Protein AF-A0A2J2H8Q3-F1 (afdb_monomer_lite)

Sequence (122 aa):
VTRLAEAYSSYQEFFVEYLTAEGLIKREKADLLRNEARRMMRLAALANPLTKEEWERLKELLDKDPDKVTLEEALELRELARKVVREYGEYPEAWKLHIYASILVGTAIRRKAEESKQQGQQ

pLDDT: mean 79.75, std 12.4, range [49.19, 96.94]

Radius of gyration: 14.7 Å; chains: 1; bounding box: 33×28×47 Å

Secondary structure (DSSP, 8-state):
-HHHHHHHHHHHHHHHHHHHHTT-S-HHHHHHHHHHHHHHTTGGGSS-SS-HHHHHHHHHHHHS-GGG--HHHHHHHHHHHHHHHHHHTTSHHHHHHHHHHHHHHHHHHHHHHHHHHHHTT-

Structure (mmCIF, N/CA/C/O backbone):
data_AF-A0A2J2H8Q3-F1
#
_entry.id   AF-A0A2J2H8Q3-F1
#
loop_
_atom_site.group_PDB
_atom_site.id
_atom_site.type_symbol
_atom_site.label_atom_id
_atom_site.label_alt_id
_atom_site.label_comp_id
_atom_site.label_asym_id
_atom_site.label_entity_id
_atom_site.label_seq_id
_atom_site.pdbx_PDB_ins_code
_atom_site.Cartn_x
_atom_site.Cartn_y
_atom_site.Cartn_z
_atom_site.occupancy
_atom_site.B_iso_or_equiv
_atom_site.auth_seq_id
_atom_site.auth_comp_id
_atom_site.auth_asym_id
_atom_site.auth_atom_id
_atom_site.pdbx_PDB_model_num
ATOM 1 N N . VAL A 1 1 ? 8.950 14.856 -15.733 1.00 51.19 1 VAL A N 1
ATOM 2 C CA . VAL A 1 1 ? 8.090 13.668 -15.513 1.00 51.19 1 VAL A CA 1
ATOM 3 C C . VAL A 1 1 ? 7.966 13.347 -14.020 1.00 51.19 1 VAL A C 1
ATOM 5 O O . VAL A 1 1 ? 6.850 13.239 -13.536 1.00 51.19 1 VAL A O 1
ATOM 8 N N . THR A 1 2 ? 9.068 13.356 -13.262 1.00 60.84 2 THR A N 1
ATOM 9 C CA . THR A 1 2 ? 9.141 13.058 -11.813 1.00 60.84 2 THR A CA 1
ATOM 10 C C . THR A 1 2 ? 8.202 13.883 -10.923 1.00 60.84 2 THR A C 1
ATOM 12 O O . THR A 1 2 ? 7.431 13.305 -10.171 1.00 60.84 2 THR A O 1
ATOM 15 N N . ARG A 1 3 ? 8.161 15.219 -11.065 1.00 65.19 3 ARG A N 1
ATOM 16 C CA . ARG A 1 3 ? 7.325 16.083 -10.200 1.00 65.19 3 ARG A CA 1
ATOM 17 C C . ARG A 1 3 ? 5.815 15.828 -10.332 1.00 65.19 3 ARG A C 1
ATOM 19 O O . ARG A 1 3 ? 5.079 15.988 -9.368 1.00 65.19 3 ARG A O 1
ATOM 26 N N . LEU A 1 4 ? 5.345 15.466 -11.531 1.00 65.94 4 LEU A N 1
ATOM 27 C CA . LEU A 1 4 ? 3.928 15.160 -11.766 1.00 65.94 4 LEU A CA 1
ATOM 28 C C . LEU A 1 4 ? 3.570 13.776 -11.215 1.00 65.94 4 LEU A C 1
ATOM 30 O O . LEU A 1 4 ? 2.523 13.638 -10.593 1.00 65.94 4 LEU A O 1
ATOM 34 N N . ALA A 1 5 ? 4.452 12.787 -11.397 1.00 60.66 5 ALA A N 1
ATOM 35 C CA . ALA A 1 5 ? 4.287 11.461 -10.810 1.00 60.66 5 ALA A CA 1
ATOM 36 C C . ALA A 1 5 ? 4.265 11.532 -9.274 1.00 60.66 5 ALA A C 1
ATOM 38 O O . ALA A 1 5 ? 3.374 10.965 -8.662 1.00 60.66 5 ALA A O 1
ATOM 39 N N . GLU A 1 6 ? 5.160 12.309 -8.658 1.00 67.94 6 GLU A N 1
ATOM 40 C CA . GLU A 1 6 ? 5.181 12.528 -7.204 1.00 67.94 6 GLU A CA 1
ATOM 41 C C . GLU A 1 6 ? 3.919 13.228 -6.690 1.00 67.94 6 GLU A C 1
ATOM 43 O O . GLU A 1 6 ? 3.342 12.801 -5.690 1.00 67.94 6 GLU A O 1
ATOM 48 N N . ALA A 1 7 ? 3.459 14.276 -7.381 1.00 57.59 7 ALA A N 1
ATOM 49 C CA . ALA A 1 7 ? 2.229 14.974 -7.015 1.00 57.59 7 ALA A CA 1
ATOM 50 C C . ALA A 1 7 ? 0.997 14.062 -7.138 1.00 57.59 7 ALA A C 1
ATOM 52 O O . ALA A 1 7 ? 0.134 14.068 -6.261 1.00 57.59 7 ALA A O 1
ATOM 53 N N . TYR A 1 8 ? 0.931 13.254 -8.199 1.00 69.62 8 TYR A N 1
ATOM 54 C CA . TYR A 1 8 ? -0.151 12.296 -8.404 1.00 69.62 8 TYR A CA 1
ATOM 55 C C . TYR A 1 8 ? -0.111 11.164 -7.370 1.00 69.62 8 TYR A C 1
ATOM 57 O O . TYR A 1 8 ? -1.140 10.894 -6.757 1.00 69.62 8 TYR A O 1
ATOM 65 N N . SER A 1 9 ? 1.061 10.578 -7.093 1.00 71.31 9 SER A N 1
ATOM 66 C CA . SER A 1 9 ? 1.238 9.600 -6.014 1.00 71.31 9 SER A CA 1
ATOM 67 C C . SER A 1 9 ? 0.786 10.173 -4.676 1.00 71.31 9 SER A C 1
ATOM 69 O O . SER A 1 9 ? -0.016 9.551 -3.995 1.00 71.31 9 SER A O 1
ATOM 71 N N . SER A 1 10 ? 1.222 11.382 -4.318 1.00 65.75 10 SER A N 1
ATOM 72 C CA . SER A 1 10 ? 0.848 12.004 -3.045 1.00 65.75 10 SER A CA 1
ATOM 73 C C . SER A 1 10 ? -0.660 12.264 -2.933 1.00 65.75 10 SER A C 1
ATOM 75 O O . SER A 1 10 ? -1.254 11.992 -1.889 1.00 65.75 10 SER A O 1
ATOM 77 N N . TYR A 1 11 ? -1.302 12.743 -4.004 1.00 68.12 11 TYR A N 1
ATOM 78 C CA . TYR A 1 11 ? -2.755 12.930 -4.030 1.00 68.12 11 TYR A CA 1
ATOM 79 C C . TYR A 1 11 ? -3.504 11.597 -3.913 1.00 68.12 11 TYR A C 1
ATOM 81 O O . TYR A 1 11 ? -4.463 11.478 -3.151 1.00 68.12 11 TYR A O 1
ATOM 89 N N . GLN A 1 12 ? -3.054 10.591 -4.659 1.00 78.12 12 GLN A N 1
ATOM 90 C CA . GLN A 1 12 ? -3.641 9.259 -4.671 1.00 78.12 12 GLN A CA 1
ATOM 91 C C . GLN A 1 12 ? -3.529 8.577 -3.306 1.00 78.12 12 GLN A C 1
ATOM 93 O O . GLN A 1 12 ? -4.505 7.986 -2.850 1.00 78.12 12 GLN A O 1
ATOM 98 N N . GLU A 1 13 ? -2.380 8.701 -2.642 1.00 82.19 13 GLU A N 1
ATOM 99 C CA . GLU A 1 13 ? -2.167 8.222 -1.274 1.00 82.19 13 GLU A CA 1
ATOM 100 C C . GLU A 1 13 ? -3.179 8.844 -0.326 1.00 82.19 13 GLU A C 1
ATOM 102 O O . GLU A 1 13 ? -3.954 8.121 0.297 1.00 82.19 13 GLU A O 1
ATOM 107 N N . PHE A 1 14 ? -3.229 10.181 -0.284 1.00 76.12 14 PHE A N 1
ATOM 108 C CA . PHE A 1 14 ? -4.161 10.915 0.565 1.00 76.12 14 PHE A CA 1
ATOM 109 C C . PHE A 1 14 ? -5.608 10.480 0.318 1.00 76.12 14 PHE A C 1
ATOM 111 O O . PHE A 1 14 ? -6.332 10.189 1.266 1.00 76.12 14 PHE A O 1
ATOM 118 N N . PHE A 1 15 ? -6.032 10.406 -0.945 1.00 79.19 15 PHE A N 1
ATOM 119 C CA . PHE A 1 15 ? -7.416 10.098 -1.288 1.00 79.19 15 PHE A CA 1
ATOM 120 C C . PHE A 1 15 ? -7.805 8.663 -0.909 1.00 79.19 15 PHE A C 1
ATOM 122 O O . PHE A 1 15 ? -8.851 8.444 -0.301 1.00 79.19 15 PHE A O 1
ATOM 129 N N . VAL A 1 16 ? -6.954 7.680 -1.215 1.00 82.50 16 VAL A N 1
ATOM 130 C CA . VAL A 1 16 ? -7.198 6.270 -0.873 1.00 82.50 16 VAL A CA 1
ATOM 131 C C . VAL A 1 16 ? -7.169 6.057 0.641 1.00 82.50 16 VAL A C 1
ATOM 133 O O . VAL A 1 16 ? -8.026 5.353 1.183 1.00 82.50 16 VAL A O 1
ATOM 136 N N . GLU A 1 17 ? -6.217 6.679 1.332 1.00 80.06 17 GLU A N 1
ATOM 137 C CA . GLU A 1 17 ? -6.086 6.597 2.788 1.00 80.06 17 GLU A CA 1
ATOM 138 C C . GLU A 1 17 ? -7.276 7.232 3.489 1.00 80.06 17 GLU A C 1
ATOM 140 O O . GLU A 1 17 ? -7.841 6.603 4.380 1.00 80.06 17 GLU A O 1
ATOM 145 N N . TYR A 1 18 ? -7.704 8.415 3.044 1.00 74.38 18 TYR A N 1
ATOM 146 C CA . TYR A 1 18 ? -8.889 9.095 3.557 1.00 74.38 18 TYR A CA 1
ATOM 147 C C . TYR A 1 18 ? -10.136 8.214 3.426 1.00 74.38 18 TYR A C 1
ATOM 149 O O . TYR A 1 18 ? -10.791 7.916 4.422 1.00 74.38 18 TYR A O 1
ATOM 157 N N . LEU A 1 19 ? -10.429 7.707 2.224 1.00 83.94 19 LEU A N 1
ATOM 158 C CA . LEU A 1 19 ? -11.602 6.856 1.999 1.00 83.94 19 LEU A CA 1
ATOM 159 C C . LEU A 1 19 ? -11.556 5.562 2.823 1.00 83.94 19 LEU A C 1
ATOM 161 O O . LEU A 1 19 ? -12.585 5.089 3.306 1.00 83.94 19 LEU A O 1
ATOM 165 N N . THR A 1 20 ? -10.375 4.969 2.986 1.00 81.19 20 THR A N 1
ATOM 166 C CA . THR A 1 20 ? -10.217 3.754 3.795 1.00 81.19 20 THR A CA 1
ATOM 167 C C . THR A 1 20 ? -10.376 4.051 5.284 1.00 81.19 20 THR A C 1
ATOM 169 O O . THR A 1 20 ? -11.038 3.289 5.991 1.00 81.19 20 THR A O 1
ATOM 172 N N . ALA A 1 21 ? -9.814 5.164 5.760 1.00 77.06 21 ALA A N 1
ATOM 173 C CA . ALA A 1 21 ? -9.913 5.594 7.150 1.00 77.06 21 ALA A CA 1
ATOM 174 C C . ALA A 1 21 ? -11.364 5.891 7.561 1.00 77.06 21 ALA A C 1
ATOM 176 O O . ALA A 1 21 ? -11.771 5.531 8.664 1.00 77.06 21 ALA A O 1
ATOM 177 N N . GLU A 1 22 ? -12.162 6.438 6.641 1.00 82.31 22 GLU A N 1
ATOM 178 C CA . GLU A 1 22 ? -13.612 6.633 6.793 1.00 82.31 22 GLU A CA 1
ATOM 179 C C . GLU A 1 22 ? -14.428 5.331 6.627 1.00 82.31 22 GLU A C 1
ATOM 181 O O . GLU A 1 22 ? -15.652 5.327 6.750 1.00 82.31 22 GLU A O 1
ATOM 186 N N . GLY A 1 23 ? -13.779 4.197 6.332 1.00 79.69 23 GLY A N 1
ATOM 187 C CA . GLY A 1 23 ? -14.431 2.894 6.161 1.00 79.69 23 GLY A CA 1
ATOM 188 C C . GLY A 1 23 ? -15.184 2.715 4.835 1.00 79.69 23 GLY A C 1
ATOM 189 O O . GLY A 1 23 ? -15.938 1.752 4.686 1.00 79.69 23 GLY A O 1
ATOM 190 N N . LEU A 1 24 ? -14.981 3.610 3.862 1.00 82.69 24 LEU A N 1
ATOM 191 C CA . LEU A 1 24 ? -15.650 3.581 2.555 1.00 82.69 24 LEU A CA 1
ATOM 192 C C . LEU A 1 24 ? -15.053 2.524 1.616 1.00 82.69 24 LEU A C 1
ATOM 194 O O . LEU A 1 24 ? -15.761 1.960 0.780 1.00 82.69 24 LEU A O 1
ATOM 198 N N . ILE A 1 25 ? -13.764 2.216 1.773 1.00 79.19 25 ILE A N 1
ATOM 199 C CA . ILE A 1 25 ? -13.118 1.088 1.097 1.00 79.19 25 ILE A CA 1
ATOM 200 C C . ILE A 1 25 ? -13.184 -0.120 2.025 1.00 79.19 25 ILE A C 1
ATOM 202 O O . ILE A 1 25 ? -12.484 -0.196 3.034 1.00 79.19 25 ILE A O 1
ATOM 206 N N . LYS A 1 26 ? -14.041 -1.083 1.674 1.00 71.88 26 LYS A N 1
ATOM 207 C CA . LYS A 1 26 ? -14.143 -2.330 2.430 1.00 71.88 26 LYS A CA 1
ATOM 208 C C . LYS A 1 26 ? -12.940 -3.230 2.169 1.00 71.88 26 LYS A C 1
ATOM 210 O O . LYS A 1 26 ? -12.461 -3.344 1.037 1.00 71.88 26 LYS A O 1
ATOM 215 N N . ARG A 1 27 ? -12.493 -3.917 3.218 1.00 63.66 27 ARG A N 1
ATOM 216 C CA . ARG A 1 27 ? -11.288 -4.751 3.213 1.00 63.66 27 ARG A CA 1
ATOM 217 C C . ARG A 1 27 ? -11.326 -5.860 2.160 1.00 63.66 27 ARG A C 1
ATOM 219 O O . ARG A 1 27 ? -10.304 -6.138 1.546 1.00 63.66 27 ARG A O 1
ATOM 226 N N . GLU A 1 28 ? -12.495 -6.416 1.853 1.00 64.75 28 GLU A N 1
ATOM 227 C CA . GLU A 1 28 ? -12.640 -7.493 0.862 1.00 64.75 28 GLU A CA 1
ATOM 228 C C . GLU A 1 28 ? -12.286 -7.032 -0.566 1.00 64.75 28 GLU A C 1
ATOM 230 O O . GLU A 1 28 ? -12.008 -7.845 -1.447 1.00 64.75 28 GLU A O 1
ATOM 235 N N . LYS A 1 29 ? -12.274 -5.716 -0.824 1.00 63.97 29 LYS A N 1
ATOM 236 C CA . LYS A 1 29 ? -11.801 -5.134 -2.091 1.00 63.97 29 LYS A CA 1
ATOM 237 C C . LYS A 1 29 ? -10.286 -4.899 -2.103 1.00 63.97 29 LYS A C 1
ATOM 239 O O . LYS A 1 29 ? -9.700 -4.853 -3.185 1.00 63.97 29 LYS A O 1
ATOM 244 N N . ALA A 1 30 ? -9.643 -4.827 -0.937 1.00 61.88 30 ALA A N 1
ATOM 245 C CA . ALA A 1 30 ? -8.191 -4.714 -0.809 1.00 61.88 30 ALA A CA 1
ATOM 246 C C . ALA A 1 30 ? -7.470 -6.001 -1.245 1.00 61.88 30 ALA A C 1
ATOM 248 O O . ALA A 1 30 ? -6.388 -5.925 -1.823 1.00 61.88 30 ALA A O 1
ATOM 249 N N . ASP A 1 31 ? -8.085 -7.175 -1.064 1.00 64.31 31 ASP A N 1
ATOM 250 C CA . ASP A 1 31 ? -7.514 -8.461 -1.498 1.00 64.31 31 ASP A CA 1
ATOM 251 C C . ASP A 1 31 ? -7.371 -8.573 -3.022 1.00 64.31 31 ASP A C 1
ATOM 253 O O . ASP A 1 31 ? -6.413 -9.159 -3.533 1.00 64.31 31 ASP A O 1
ATOM 257 N N . LEU A 1 32 ? -8.293 -7.964 -3.774 1.00 67.56 32 LEU A N 1
ATOM 258 C CA . LEU A 1 32 ? -8.189 -7.886 -5.231 1.00 67.56 32 LEU A CA 1
ATOM 259 C C . LEU A 1 32 ? -6.954 -7.073 -5.644 1.00 67.56 32 LEU A C 1
ATOM 261 O O . LEU A 1 32 ? -6.186 -7.512 -6.500 1.00 67.56 32 LEU A O 1
ATOM 265 N N . LEU A 1 33 ? -6.720 -5.937 -4.983 1.00 67.62 33 LEU A N 1
ATOM 266 C CA . LEU A 1 33 ? -5.544 -5.095 -5.207 1.00 67.62 33 LEU A CA 1
ATOM 267 C C . LEU A 1 33 ? -4.247 -5.762 -4.733 1.00 67.62 33 LEU A C 1
ATOM 269 O O . LEU A 1 33 ? -3.235 -5.658 -5.418 1.00 67.62 33 LEU A O 1
ATOM 273 N N . ARG A 1 34 ? -4.277 -6.531 -3.639 1.00 67.75 34 ARG A N 1
ATOM 274 C CA . ARG A 1 34 ? -3.144 -7.348 -3.174 1.00 67.75 34 ARG A CA 1
ATOM 275 C C . ARG A 1 34 ? -2.700 -8.363 -4.226 1.00 67.75 34 ARG A C 1
ATOM 277 O O . ARG A 1 34 ? -1.510 -8.539 -4.478 1.00 67.75 34 ARG A O 1
ATOM 284 N N . ASN A 1 35 ? -3.655 -9.041 -4.85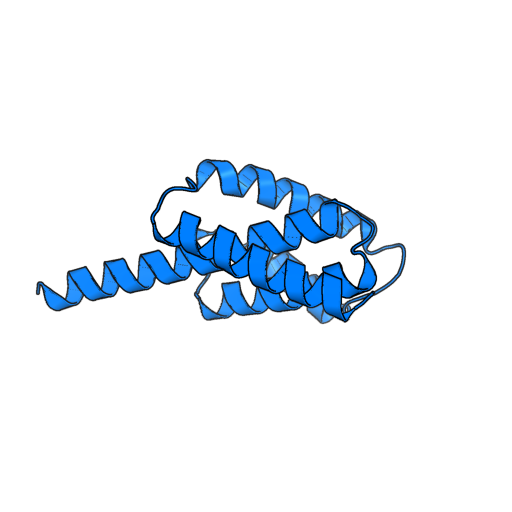8 1.00 67.44 35 ASN A N 1
ATOM 285 C CA . ASN A 1 35 ? -3.358 -10.029 -5.893 1.00 67.44 35 ASN A CA 1
ATOM 286 C C . ASN A 1 35 ? -2.763 -9.387 -7.154 1.00 67.44 35 ASN A C 1
ATOM 288 O O . ASN A 1 35 ? -1.886 -9.976 -7.784 1.00 67.44 35 ASN A O 1
ATOM 292 N N . GLU A 1 36 ? -3.198 -8.176 -7.497 1.00 67.88 36 GLU A N 1
ATOM 293 C CA . GLU A 1 36 ? -2.574 -7.364 -8.544 1.00 67.88 36 GLU A CA 1
ATOM 294 C C . GLU A 1 36 ? -1.168 -6.890 -8.149 1.00 67.88 36 GLU A C 1
ATOM 296 O O . GLU A 1 36 ? -0.239 -7.000 -8.945 1.00 67.88 36 GLU A O 1
ATOM 301 N N . ALA A 1 37 ? -0.969 -6.457 -6.902 1.00 64.06 37 ALA A N 1
ATOM 302 C CA . ALA A 1 37 ? 0.343 -6.093 -6.369 1.00 64.06 37 ALA A CA 1
ATOM 303 C C . ALA A 1 37 ? 1.328 -7.276 -6.425 1.00 64.06 37 ALA A C 1
ATOM 305 O O . ALA A 1 37 ? 2.486 -7.117 -6.792 1.00 64.06 37 ALA A O 1
ATOM 306 N N . ARG A 1 38 ? 0.868 -8.507 -6.175 1.00 67.44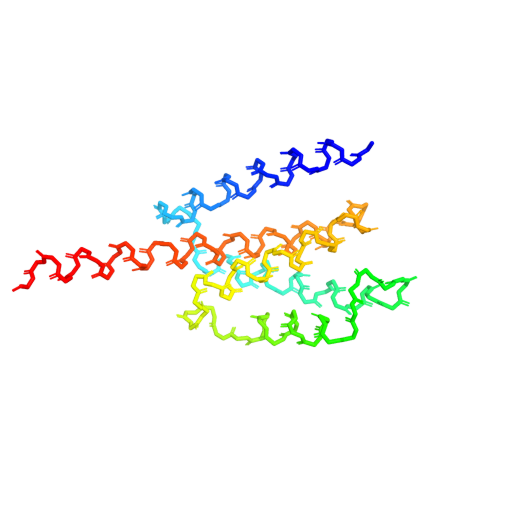 38 ARG A N 1
ATOM 307 C CA . ARG A 1 38 ? 1.686 -9.717 -6.370 1.00 67.44 38 ARG A CA 1
ATOM 308 C C . ARG A 1 38 ? 2.041 -9.985 -7.834 1.00 67.44 38 ARG A C 1
ATOM 310 O O . ARG A 1 38 ? 3.054 -10.632 -8.094 1.00 67.44 38 ARG A O 1
ATOM 317 N N . ARG A 1 39 ? 1.241 -9.529 -8.806 1.00 67.00 39 ARG A N 1
ATOM 318 C CA . ARG A 1 39 ? 1.601 -9.635 -10.232 1.00 67.00 39 ARG A CA 1
ATOM 319 C C . ARG A 1 39 ? 2.794 -8.739 -10.574 1.00 67.00 39 ARG A C 1
ATOM 321 O O . ARG A 1 39 ? 3.618 -9.185 -11.370 1.00 67.00 39 ARG A O 1
ATOM 328 N N . MET A 1 40 ? 2.964 -7.587 -9.908 1.00 66.88 40 MET A N 1
ATOM 329 C CA . MET A 1 40 ? 4.172 -6.751 -10.062 1.00 66.88 40 MET A CA 1
ATOM 330 C C . MET A 1 40 ? 5.461 -7.501 -9.757 1.00 66.88 40 MET A C 1
ATOM 332 O O . MET A 1 40 ? 6.451 -7.309 -10.453 1.00 66.88 40 MET A O 1
ATOM 336 N N . MET A 1 41 ? 5.453 -8.397 -8.766 1.00 63.19 41 MET A N 1
ATOM 337 C CA . MET A 1 41 ? 6.643 -9.175 -8.395 1.00 63.19 41 MET A CA 1
ATOM 338 C C . MET A 1 41 ? 7.200 -10.014 -9.554 1.00 63.19 41 MET A C 1
ATOM 340 O O . MET A 1 41 ? 8.362 -10.402 -9.524 1.00 63.19 41 MET A O 1
ATOM 344 N N . ARG A 1 42 ? 6.392 -10.301 -10.586 1.00 60.66 42 ARG A N 1
ATOM 345 C CA . ARG A 1 42 ? 6.835 -11.021 -11.791 1.00 60.66 42 ARG A CA 1
ATOM 346 C C . ARG A 1 42 ? 7.554 -10.115 -12.794 1.00 60.66 42 ARG A C 1
ATOM 348 O O . ARG A 1 42 ? 8.335 -10.618 -13.592 1.00 60.66 42 ARG A O 1
ATOM 355 N N . LEU A 1 43 ? 7.289 -8.806 -12.757 1.00 54.81 43 LEU A N 1
ATOM 356 C CA . LEU A 1 43 ? 7.887 -7.798 -13.641 1.00 54.81 43 LEU A CA 1
ATOM 357 C C . LEU A 1 43 ? 9.266 -7.322 -13.151 1.00 54.81 43 LEU A C 1
ATOM 359 O O . LEU A 1 43 ? 10.040 -6.795 -13.944 1.00 54.81 43 LEU A O 1
ATOM 363 N N . ALA A 1 44 ? 9.622 -7.603 -11.890 1.00 56.16 44 ALA A N 1
ATOM 364 C CA . ALA A 1 44 ? 10.924 -7.307 -11.274 1.00 56.16 44 ALA A CA 1
ATOM 365 C C . ALA A 1 44 ? 12.146 -7.931 -11.992 1.00 56.16 44 ALA A C 1
ATOM 367 O O . ALA A 1 44 ? 13.287 -7.642 -11.645 1.00 56.16 44 ALA A O 1
ATOM 368 N N . ALA A 1 45 ? 11.925 -8.790 -12.991 1.00 54.12 45 ALA A N 1
ATOM 369 C CA . ALA A 1 45 ? 12.977 -9.398 -13.800 1.00 54.12 45 ALA A CA 1
ATOM 370 C C . ALA A 1 45 ? 13.542 -8.476 -14.905 1.00 54.12 45 ALA A C 1
ATOM 372 O O . ALA A 1 45 ? 14.504 -8.868 -15.561 1.00 54.12 45 ALA A O 1
ATOM 373 N N . LEU A 1 46 ? 12.947 -7.298 -15.152 1.00 54.66 46 LEU A N 1
ATOM 374 C CA . LEU A 1 46 ? 13.229 -6.487 -16.352 1.00 54.66 46 LEU A CA 1
ATOM 375 C C . LEU A 1 46 ? 14.145 -5.272 -16.114 1.00 54.66 46 LEU A C 1
ATOM 377 O O . LEU A 1 46 ? 14.848 -4.858 -17.030 1.00 54.66 46 LEU A O 1
ATOM 381 N N . ALA A 1 47 ? 14.197 -4.758 -14.890 1.00 56.34 47 ALA A N 1
ATOM 382 C CA . ALA A 1 47 ? 15.237 -3.892 -14.335 1.00 56.34 47 ALA A CA 1
ATOM 383 C C . ALA A 1 47 ? 14.994 -3.836 -12.810 1.00 56.34 47 ALA A C 1
ATOM 385 O O . ALA A 1 47 ? 13.923 -4.228 -12.340 1.00 56.34 47 ALA A O 1
ATOM 386 N N . ASN A 1 48 ? 15.982 -3.443 -12.002 1.00 64.38 48 ASN A N 1
ATOM 387 C CA . ASN A 1 48 ? 15.897 -3.619 -10.549 1.00 64.38 48 ASN A CA 1
ATOM 388 C C . ASN A 1 48 ? 15.717 -2.270 -9.810 1.00 64.38 48 ASN A C 1
ATOM 390 O O . ASN A 1 48 ? 16.720 -1.611 -9.545 1.00 64.38 48 ASN A O 1
ATOM 394 N N . PRO A 1 49 ? 14.477 -1.839 -9.475 1.00 70.44 49 PRO A N 1
ATOM 395 C CA . PRO A 1 49 ? 14.209 -0.569 -8.767 1.00 70.44 49 PRO A CA 1
ATOM 396 C C . PRO A 1 49 ? 14.575 -0.602 -7.285 1.00 70.44 49 PRO A C 1
ATOM 398 O O . PRO A 1 49 ? 14.661 0.435 -6.632 1.00 70.44 49 PRO A O 1
ATOM 401 N N . LEU A 1 50 ? 14.666 -1.811 -6.745 1.00 81.56 50 LEU A N 1
ATOM 402 C CA . LEU A 1 50 ? 14.818 -2.124 -5.340 1.00 81.56 50 LEU A CA 1
ATOM 403 C C . LEU A 1 50 ? 16.026 -3.045 -5.193 1.00 81.56 50 LEU A C 1
ATOM 405 O O . LEU A 1 50 ? 16.361 -3.795 -6.111 1.00 81.56 50 LEU A O 1
ATOM 409 N N . THR A 1 51 ? 16.685 -3.040 -4.042 1.00 86.50 51 THR A N 1
ATOM 410 C CA . THR A 1 51 ? 17.671 -4.085 -3.744 1.00 86.50 51 THR A CA 1
ATOM 411 C C . THR A 1 51 ? 16.981 -5.443 -3.570 1.00 86.50 51 THR A C 1
ATOM 413 O O . THR A 1 51 ? 15.756 -5.543 -3.460 1.00 86.50 51 THR A O 1
ATOM 416 N N . LYS A 1 52 ? 17.759 -6.530 -3.553 1.00 83.94 52 LYS A N 1
ATOM 417 C CA . LYS A 1 52 ? 17.207 -7.872 -3.320 1.00 83.94 52 LYS A CA 1
ATOM 418 C C . LYS A 1 52 ? 16.507 -7.949 -1.958 1.00 83.94 52 LYS A C 1
ATOM 420 O O . LYS A 1 52 ? 15.426 -8.520 -1.855 1.00 83.94 52 LYS A O 1
ATOM 425 N N . GLU A 1 53 ? 17.103 -7.327 -0.948 1.00 89.19 53 GLU A N 1
ATOM 426 C CA . GLU A 1 53 ? 16.578 -7.242 0.415 1.00 89.19 53 GLU A CA 1
ATOM 427 C C . GLU A 1 53 ? 15.264 -6.453 0.447 1.00 89.19 53 GLU A C 1
ATOM 429 O O . GLU A 1 53 ? 14.302 -6.866 1.088 1.00 89.19 53 GLU A O 1
ATOM 434 N N . GLU A 1 54 ? 15.184 -5.347 -0.296 1.00 91.06 54 GLU A N 1
ATOM 435 C CA . GLU A 1 54 ? 13.959 -4.555 -0.421 1.00 91.06 54 GLU A CA 1
ATOM 436 C C . GLU A 1 54 ? 12.836 -5.327 -1.125 1.00 91.06 54 GLU A C 1
ATOM 438 O O . GLU A 1 54 ? 11.675 -5.224 -0.728 1.00 91.06 54 GLU A O 1
ATOM 443 N N . TRP A 1 55 ? 13.160 -6.146 -2.129 1.00 86.81 55 TRP A N 1
ATOM 444 C CA . TRP A 1 55 ? 12.187 -7.037 -2.763 1.00 86.81 55 TRP A CA 1
ATOM 445 C C . TRP A 1 55 ? 11.701 -8.146 -1.833 1.00 86.81 55 TRP A C 1
ATOM 447 O O . TRP A 1 55 ? 10.507 -8.456 -1.817 1.00 86.81 55 TRP A O 1
ATOM 457 N N . GLU A 1 56 ? 12.605 -8.749 -1.061 1.00 89.88 56 GLU A N 1
ATOM 458 C CA . GLU A 1 56 ? 12.254 -9.746 -0.049 1.00 89.88 56 GLU A CA 1
ATOM 459 C C . GLU A 1 56 ? 11.349 -9.130 1.022 1.00 89.88 56 GLU A C 1
ATOM 461 O O . GLU A 1 56 ? 10.309 -9.706 1.347 1.00 89.88 56 GLU A O 1
ATOM 466 N N . ARG A 1 57 ? 11.671 -7.916 1.482 1.00 93.44 57 ARG A N 1
ATOM 467 C CA . ARG A 1 57 ? 10.872 -7.183 2.464 1.00 93.44 57 ARG A CA 1
ATOM 468 C C . ARG A 1 57 ? 9.506 -6.774 1.924 1.00 93.44 57 ARG A C 1
ATOM 470 O O . ARG A 1 57 ? 8.495 -6.979 2.592 1.00 93.44 57 ARG A O 1
ATOM 477 N N . LEU A 1 58 ? 9.443 -6.256 0.697 1.00 91.50 58 LEU A N 1
ATOM 478 C CA . LEU A 1 58 ? 8.178 -5.940 0.036 1.00 91.50 58 LEU A CA 1
ATOM 479 C C . LEU A 1 58 ? 7.296 -7.189 -0.068 1.00 91.50 58 LEU A C 1
ATOM 481 O O . LEU A 1 58 ? 6.103 -7.126 0.221 1.00 91.50 58 LEU A O 1
ATOM 485 N N . LYS A 1 59 ? 7.877 -8.339 -0.429 1.00 89.12 59 LYS A N 1
ATOM 486 C CA . LYS A 1 59 ? 7.154 -9.612 -0.486 1.00 89.12 59 LYS A CA 1
ATOM 487 C C . LYS A 1 59 ? 6.647 -10.046 0.889 1.00 89.12 59 LYS A C 1
ATOM 489 O O . LYS A 1 59 ? 5.488 -10.430 1.001 1.00 89.12 59 LYS A O 1
ATOM 494 N N . GLU A 1 60 ? 7.486 -9.966 1.918 1.00 93.25 60 GLU A N 1
ATOM 495 C CA . GLU A 1 60 ? 7.116 -10.293 3.298 1.00 93.25 60 GLU A CA 1
ATOM 496 C C . GLU A 1 60 ? 5.912 -9.459 3.762 1.00 93.25 60 GLU A C 1
ATOM 498 O O . GLU A 1 60 ? 4.916 -10.008 4.238 1.00 93.25 60 GLU A O 1
ATOM 503 N N . LEU A 1 61 ? 5.963 -8.142 3.542 1.00 93.44 61 LEU A N 1
ATOM 504 C CA . LEU A 1 61 ? 4.884 -7.211 3.875 1.00 93.44 61 LEU A CA 1
ATOM 505 C C . LEU A 1 61 ? 3.604 -7.503 3.080 1.00 93.44 61 LEU A C 1
ATOM 507 O O . LEU A 1 61 ? 2.510 -7.467 3.642 1.00 93.44 61 LEU A O 1
ATOM 511 N N . LEU A 1 62 ? 3.728 -7.845 1.793 1.00 89.06 62 LEU A N 1
ATOM 512 C CA . LEU A 1 62 ? 2.592 -8.256 0.965 1.00 89.06 62 LEU A CA 1
ATOM 513 C C . LEU A 1 62 ? 1.994 -9.594 1.402 1.00 89.06 62 LEU A C 1
ATOM 515 O O . LEU A 1 62 ? 0.801 -9.806 1.191 1.00 89.06 62 LEU A O 1
ATOM 519 N N . ASP A 1 63 ? 2.779 -10.514 1.960 1.00 89.38 63 ASP A N 1
ATOM 520 C CA . ASP A 1 63 ? 2.326 -11.841 2.387 1.00 89.38 63 ASP A CA 1
ATOM 521 C C . ASP A 1 63 ? 1.775 -11.856 3.820 1.00 89.38 63 ASP A C 1
ATOM 523 O O . ASP A 1 63 ? 0.953 -12.721 4.146 1.00 89.38 63 ASP A O 1
ATOM 527 N N . LYS A 1 64 ? 2.107 -10.845 4.630 1.00 91.50 64 LYS A N 1
ATOM 528 C CA . LYS A 1 64 ? 1.546 -10.655 5.969 1.00 91.50 64 LYS A CA 1
ATOM 529 C C . LYS A 1 64 ? 0.016 -10.556 5.940 1.00 91.50 64 LYS A C 1
ATOM 531 O O . LYS A 1 64 ? -0.596 -10.094 4.975 1.00 91.50 64 LYS A O 1
ATOM 536 N N . ASP A 1 65 ? -0.614 -11.027 7.014 1.00 88.75 65 ASP A N 1
ATOM 537 C CA . ASP A 1 65 ? -2.040 -10.811 7.251 1.00 88.75 65 ASP A CA 1
ATOM 538 C C . ASP A 1 65 ? -2.312 -9.298 7.344 1.00 88.75 65 ASP A C 1
ATOM 540 O O . ASP A 1 65 ? -1.739 -8.657 8.230 1.00 88.75 65 ASP A O 1
ATOM 544 N N . PRO A 1 66 ? -3.174 -8.723 6.480 1.00 85.75 66 PRO A N 1
ATOM 545 C CA . PRO A 1 66 ? -3.481 -7.295 6.492 1.00 85.75 66 PRO A CA 1
ATOM 546 C C . PRO A 1 66 ? -3.935 -6.761 7.857 1.00 85.75 66 PRO A C 1
ATOM 548 O O . PRO A 1 66 ? -3.636 -5.616 8.180 1.00 85.75 66 PRO A O 1
ATOM 551 N N . ASP A 1 67 ? -4.602 -7.580 8.681 1.00 85.56 67 ASP A N 1
ATOM 552 C CA . ASP A 1 67 ? -5.033 -7.157 10.025 1.00 85.56 67 ASP A CA 1
ATOM 553 C C . ASP A 1 67 ? -3.867 -7.040 11.005 1.00 85.56 67 ASP A C 1
ATOM 555 O O . ASP A 1 67 ? -3.982 -6.404 12.048 1.00 85.56 67 ASP A O 1
ATOM 559 N N . LYS A 1 68 ? -2.727 -7.658 10.700 1.00 89.38 68 LYS A N 1
ATOM 560 C CA . LYS A 1 68 ? -1.540 -7.681 11.562 1.00 89.38 68 LYS A CA 1
ATOM 561 C C . LYS A 1 68 ? -0.441 -6.743 11.077 1.00 89.38 68 LYS A C 1
ATOM 563 O O . LYS A 1 68 ? 0.599 -6.663 11.728 1.00 89.38 68 LYS A O 1
ATOM 568 N N . VAL A 1 69 ? -0.649 -6.058 9.954 1.00 93.12 69 VAL A N 1
ATOM 569 C CA . VAL A 1 69 ? 0.265 -5.025 9.455 1.00 93.12 69 VAL A CA 1
ATOM 570 C C . VAL A 1 69 ? 0.164 -3.813 10.373 1.00 93.12 69 VAL A C 1
ATOM 572 O O . VAL A 1 69 ? -0.931 -3.287 10.565 1.00 93.12 69 VAL A O 1
ATOM 575 N N . THR A 1 70 ? 1.266 -3.377 10.980 1.00 95.44 70 THR A N 1
ATOM 576 C CA . THR A 1 70 ? 1.281 -2.157 11.802 1.00 95.44 70 THR A CA 1
ATOM 577 C C . THR A 1 70 ? 1.255 -0.902 10.927 1.00 95.44 70 THR A C 1
ATOM 579 O O . THR A 1 70 ? 1.420 -0.970 9.710 1.00 95.44 70 THR A O 1
ATOM 582 N N . LEU A 1 71 ? 1.051 0.274 11.530 1.00 93.69 71 LEU A N 1
ATOM 583 C CA . LEU A 1 71 ? 1.123 1.527 10.769 1.00 93.69 71 LEU A CA 1
ATOM 584 C C . LEU A 1 71 ? 2.520 1.723 10.169 1.00 93.69 71 LEU A C 1
ATOM 586 O O . LEU A 1 71 ? 2.651 2.136 9.024 1.00 93.69 71 LEU A O 1
ATOM 590 N N . GLU A 1 72 ? 3.553 1.408 10.940 1.00 96.69 72 GLU A N 1
ATOM 591 C CA . GLU A 1 72 ? 4.950 1.550 10.547 1.00 96.69 72 GLU A CA 1
ATOM 592 C C . GLU A 1 72 ? 5.278 0.626 9.364 1.00 96.69 72 GLU A C 1
ATOM 594 O O . GLU A 1 72 ? 5.849 1.076 8.375 1.00 96.69 72 GLU A O 1
ATOM 599 N N . GLU A 1 73 ? 4.817 -0.627 9.405 1.00 96.88 73 GLU A N 1
ATOM 600 C CA . GLU A 1 73 ? 4.957 -1.586 8.302 1.00 96.88 73 GLU A CA 1
ATOM 601 C C . GLU A 1 73 ? 4.157 -1.183 7.054 1.00 96.88 73 GLU A C 1
ATOM 603 O O . GLU A 1 73 ? 4.619 -1.361 5.928 1.00 96.88 73 GLU A O 1
ATOM 608 N N . ALA A 1 74 ? 2.960 -0.613 7.228 1.00 95.00 74 ALA A N 1
ATOM 609 C CA . ALA A 1 74 ? 2.172 -0.108 6.107 1.00 95.00 74 ALA A CA 1
ATOM 610 C C . ALA A 1 74 ? 2.861 1.086 5.422 1.00 95.00 74 ALA A C 1
ATOM 612 O O . ALA A 1 74 ? 2.881 1.179 4.193 1.00 95.00 74 ALA A O 1
ATOM 613 N N . LEU A 1 75 ? 3.457 1.986 6.211 1.00 96.00 75 LEU A N 1
ATOM 614 C CA . LEU A 1 75 ? 4.238 3.115 5.706 1.00 96.00 75 LEU A CA 1
ATOM 615 C C . LEU A 1 75 ? 5.509 2.644 4.987 1.00 96.00 75 LEU A C 1
ATOM 617 O O . LEU A 1 75 ? 5.832 3.180 3.927 1.00 96.00 75 LEU A O 1
ATOM 621 N N . GLU A 1 76 ? 6.187 1.627 5.522 1.00 96.94 76 GLU A N 1
ATOM 622 C CA . GLU A 1 76 ? 7.343 0.982 4.891 1.00 96.94 76 GLU A CA 1
ATOM 623 C C . GLU A 1 76 ? 6.973 0.380 3.528 1.00 96.94 76 GLU A C 1
ATOM 625 O O . GLU A 1 76 ? 7.616 0.678 2.520 1.00 96.94 76 GLU A O 1
ATOM 630 N N . LEU A 1 77 ? 5.884 -0.396 3.465 1.00 94.81 77 LEU A N 1
ATOM 631 C CA . LEU A 1 77 ? 5.385 -0.963 2.212 1.00 94.81 77 LEU A CA 1
ATOM 632 C C . LEU A 1 77 ? 5.075 0.130 1.180 1.00 94.81 77 LEU A C 1
ATOM 634 O O . LEU A 1 77 ? 5.387 -0.026 -0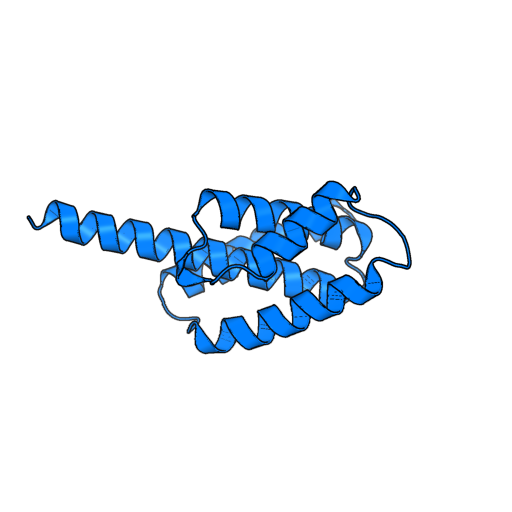.001 1.00 94.81 77 LEU A O 1
ATOM 638 N N . ARG A 1 78 ? 4.475 1.246 1.614 1.00 93.75 78 ARG A N 1
ATOM 639 C CA . ARG A 1 78 ? 4.154 2.377 0.733 1.00 93.75 78 ARG A CA 1
ATOM 640 C C . ARG A 1 78 ? 5.408 3.045 0.187 1.00 93.75 78 ARG A C 1
ATOM 642 O O . ARG A 1 78 ? 5.427 3.421 -0.982 1.00 93.75 78 ARG A O 1
ATOM 649 N N . GLU A 1 79 ? 6.462 3.157 0.988 1.00 94.81 79 GLU A N 1
ATOM 650 C CA . GLU A 1 79 ? 7.734 3.711 0.525 1.00 94.81 79 GLU A CA 1
ATOM 651 C C . GLU A 1 79 ? 8.400 2.810 -0.522 1.00 94.81 79 GLU A C 1
ATOM 653 O O . GLU A 1 79 ? 8.823 3.291 -1.575 1.00 94.81 79 GLU A O 1
ATOM 658 N N . LEU A 1 80 ? 8.400 1.492 -0.304 1.00 93.12 80 LEU A N 1
ATOM 659 C CA . LEU A 1 80 ? 8.870 0.531 -1.307 1.00 93.12 80 LEU A CA 1
ATOM 660 C C . LEU A 1 80 ? 8.027 0.619 -2.592 1.00 93.12 80 LEU A C 1
ATOM 662 O O . LEU A 1 80 ? 8.572 0.644 -3.695 1.00 93.12 80 LEU A O 1
ATOM 666 N N . ALA A 1 81 ? 6.705 0.764 -2.471 1.00 91.00 81 ALA A N 1
ATOM 667 C CA . ALA A 1 81 ? 5.816 0.942 -3.616 1.00 91.00 81 ALA A CA 1
ATOM 668 C C . ALA A 1 81 ? 6.075 2.247 -4.393 1.00 91.00 81 ALA A C 1
ATOM 670 O O . ALA A 1 81 ? 6.017 2.244 -5.622 1.00 91.00 81 ALA A O 1
ATOM 671 N N . ARG A 1 82 ? 6.412 3.355 -3.715 1.00 89.94 82 ARG A N 1
ATOM 672 C CA . ARG A 1 82 ? 6.804 4.615 -4.375 1.00 89.94 82 ARG A CA 1
ATOM 673 C C . ARG A 1 82 ? 8.064 4.445 -5.213 1.00 89.94 82 ARG A C 1
ATOM 675 O O . ARG A 1 82 ? 8.109 4.951 -6.332 1.00 89.94 82 ARG A O 1
ATOM 682 N N . LYS A 1 83 ? 9.072 3.727 -4.704 1.00 89.38 83 LYS A N 1
ATOM 683 C CA . LYS A 1 83 ? 10.287 3.413 -5.476 1.00 89.38 83 LYS A CA 1
ATOM 684 C C . LYS A 1 83 ? 9.943 2.632 -6.744 1.00 89.38 83 LYS A C 1
ATOM 686 O O . LYS A 1 83 ? 10.410 2.989 -7.820 1.00 89.38 83 LYS A O 1
ATOM 691 N N . VAL A 1 84 ? 9.050 1.646 -6.633 1.00 86.44 84 VAL A N 1
ATOM 692 C CA . VAL A 1 84 ? 8.556 0.883 -7.789 1.00 86.44 84 VAL A CA 1
ATOM 693 C C . VAL A 1 84 ? 7.827 1.785 -8.790 1.00 86.44 84 VAL A C 1
ATOM 695 O O . VAL A 1 84 ? 8.094 1.686 -9.979 1.00 86.44 84 VAL A O 1
ATOM 698 N N . VAL A 1 85 ? 6.960 2.699 -8.348 1.00 86.12 85 VAL A N 1
ATOM 699 C CA . VAL A 1 85 ? 6.259 3.648 -9.238 1.00 86.12 85 VAL A CA 1
ATOM 700 C C . VAL A 1 85 ? 7.207 4.637 -9.920 1.00 86.12 85 VAL A C 1
ATOM 702 O O . VAL A 1 85 ? 6.969 5.018 -11.062 1.00 86.12 85 VAL A O 1
ATOM 705 N N . ARG A 1 86 ? 8.280 5.073 -9.253 1.00 84.81 86 ARG A N 1
ATOM 706 C CA . ARG A 1 86 ? 9.260 5.986 -9.864 1.00 84.81 86 ARG A CA 1
ATOM 707 C C . ARG A 1 86 ? 9.960 5.362 -11.068 1.00 84.81 86 ARG A C 1
ATOM 709 O O . ARG A 1 86 ? 10.218 6.079 -12.028 1.00 84.81 86 ARG A O 1
ATOM 716 N N . GLU A 1 87 ? 10.238 4.065 -10.992 1.00 82.56 87 GLU A N 1
ATOM 717 C CA . GLU A 1 87 ? 10.975 3.331 -12.023 1.00 82.56 87 GLU A CA 1
ATOM 718 C C . GLU A 1 87 ? 10.058 2.657 -13.055 1.00 82.56 87 GLU A C 1
ATOM 720 O O . GLU A 1 87 ? 10.425 2.576 -14.217 1.00 82.56 87 GLU A O 1
ATOM 725 N N . TYR A 1 88 ? 8.870 2.197 -12.639 1.00 81.94 88 TYR A N 1
ATOM 726 C CA . TYR A 1 88 ? 7.919 1.417 -13.454 1.00 81.94 88 TYR A CA 1
ATOM 727 C C . TYR A 1 88 ? 6.542 2.068 -13.562 1.00 81.94 88 TYR A C 1
ATOM 729 O O . TYR A 1 88 ? 5.538 1.383 -13.764 1.00 81.94 88 TYR A O 1
ATOM 737 N N . GLY A 1 89 ? 6.448 3.382 -13.375 1.00 81.69 89 GLY A N 1
ATOM 738 C CA . GLY A 1 89 ? 5.181 4.116 -13.394 1.00 81.69 89 GLY A CA 1
ATOM 739 C C . GLY A 1 89 ? 4.452 4.061 -14.741 1.00 81.69 89 GLY A C 1
ATOM 740 O O . GLY A 1 89 ? 3.268 4.380 -14.815 1.00 81.69 89 GLY A O 1
ATOM 741 N N . GLU A 1 90 ? 5.116 3.643 -15.811 1.00 78.88 90 GLU A N 1
ATOM 742 C CA . GLU A 1 90 ? 4.503 3.332 -17.099 1.00 78.88 90 GLU A CA 1
ATOM 743 C C . GLU A 1 90 ? 3.676 2.033 -17.079 1.00 78.88 90 GLU A C 1
ATOM 745 O O . GLU A 1 90 ? 2.791 1.861 -17.919 1.00 78.88 90 GLU A O 1
ATOM 750 N N . TYR A 1 91 ? 3.910 1.146 -16.105 1.00 79.44 91 TYR A N 1
ATOM 751 C CA . TYR A 1 91 ? 3.167 -0.099 -15.931 1.00 79.44 91 TYR A CA 1
ATOM 752 C C . TYR A 1 91 ? 2.016 0.090 -14.929 1.00 79.44 91 TYR A C 1
ATOM 754 O O . TYR A 1 91 ? 2.244 0.476 -13.776 1.00 79.44 91 TYR A O 1
ATOM 762 N N . PRO A 1 92 ? 0.759 -0.217 -15.308 1.00 79.88 92 PRO A N 1
ATOM 763 C CA . PRO A 1 92 ? -0.396 -0.086 -14.417 1.00 79.88 92 PRO A CA 1
ATOM 764 C C . PRO A 1 92 ? -0.242 -0.826 -13.085 1.00 79.88 92 PRO A C 1
ATOM 766 O O . PRO A 1 92 ? -0.772 -0.403 -12.060 1.00 79.88 92 PRO A O 1
ATOM 769 N N . GLU A 1 93 ? 0.463 -1.950 -13.083 1.00 81.12 93 GLU A N 1
ATOM 770 C CA . GLU A 1 93 ? 0.673 -2.788 -11.914 1.00 81.12 93 GLU A CA 1
ATOM 771 C C . GLU A 1 93 ? 1.487 -2.072 -10.815 1.00 81.12 93 GLU A C 1
ATOM 773 O O . GLU A 1 93 ? 1.194 -2.279 -9.632 1.00 81.12 93 GLU A O 1
ATOM 778 N N . ALA A 1 94 ? 2.415 -1.167 -11.163 1.00 84.38 94 ALA A N 1
ATOM 779 C CA . ALA A 1 94 ? 3.179 -0.378 -10.189 1.00 84.38 94 ALA A CA 1
ATOM 780 C C . ALA A 1 94 ? 2.246 0.514 -9.356 1.00 84.38 94 ALA A C 1
ATOM 782 O O . ALA A 1 94 ? 2.330 0.569 -8.127 1.00 84.38 94 ALA A O 1
ATOM 783 N N . TRP A 1 95 ? 1.271 1.131 -10.023 1.00 83.12 95 TRP A N 1
ATOM 784 C CA . TRP A 1 95 ? 0.245 1.938 -9.374 1.00 83.12 95 TRP A CA 1
ATOM 785 C C . TRP A 1 95 ? -0.712 1.101 -8.526 1.00 83.12 95 TRP A C 1
ATOM 787 O O . TRP A 1 95 ? -1.125 1.544 -7.460 1.00 83.12 95 TRP A O 1
ATOM 797 N N . LYS A 1 96 ? -1.047 -0.127 -8.941 1.00 85.94 96 LYS A N 1
ATOM 798 C CA . LYS A 1 96 ? -1.898 -1.026 -8.135 1.00 85.94 96 LYS A CA 1
ATOM 799 C C . LYS A 1 96 ? -1.225 -1.422 -6.816 1.00 85.94 96 LYS A C 1
ATOM 801 O O . LYS A 1 96 ? -1.893 -1.448 -5.783 1.00 85.94 96 LYS A O 1
ATOM 806 N N . LEU A 1 97 ? 0.084 -1.690 -6.839 1.00 88.56 97 LEU A N 1
ATOM 807 C CA . LEU A 1 97 ? 0.887 -1.931 -5.635 1.00 88.56 97 LEU A CA 1
ATOM 808 C C . LEU A 1 97 ? 0.857 -0.718 -4.696 1.00 88.56 97 LEU A C 1
ATOM 810 O O . LEU A 1 97 ? 0.623 -0.864 -3.497 1.00 88.56 97 LEU A O 1
ATOM 814 N N . HIS A 1 98 ? 1.053 0.475 -5.249 1.00 89.62 98 HIS A N 1
ATOM 815 C CA . HIS A 1 98 ? 1.042 1.721 -4.489 1.00 89.62 98 HIS A CA 1
ATOM 816 C C . HIS A 1 98 ? -0.322 2.018 -3.848 1.00 89.62 98 HIS A C 1
ATOM 818 O O . HIS A 1 98 ? -0.379 2.292 -2.650 1.00 89.62 98 HIS A O 1
ATOM 824 N N . ILE A 1 99 ? -1.426 1.811 -4.576 1.00 89.12 99 ILE A N 1
ATOM 825 C CA . ILE A 1 99 ? -2.791 1.896 -4.022 1.00 89.12 99 ILE A CA 1
ATOM 826 C C . ILE A 1 99 ? -2.972 0.919 -2.862 1.00 89.12 99 ILE A C 1
ATOM 828 O O . ILE A 1 99 ? -3.496 1.298 -1.816 1.00 89.12 99 ILE A O 1
ATOM 832 N N . TYR A 1 100 ? -2.568 -0.343 -3.038 1.00 89.69 100 TYR A N 1
ATOM 833 C CA . TYR A 1 100 ? -2.716 -1.355 -1.994 1.00 89.69 100 TYR A CA 1
ATOM 834 C C . TYR A 1 100 ? -1.981 -0.957 -0.708 1.00 89.69 100 TYR A C 1
ATOM 836 O O . TYR A 1 100 ? -2.548 -1.053 0.381 1.00 89.69 100 TYR A O 1
ATOM 844 N N . ALA A 1 101 ? -0.752 -0.454 -0.834 1.00 92.31 101 ALA A N 1
ATOM 845 C CA . ALA A 1 101 ? 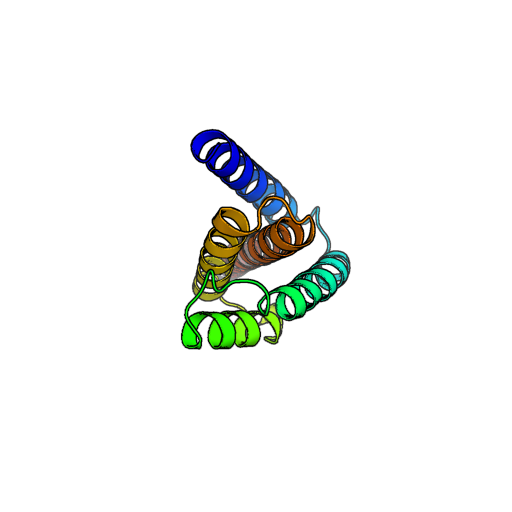0.017 0.024 0.306 1.00 92.31 101 ALA A CA 1
ATOM 846 C C . ALA A 1 101 ? -0.696 1.173 1.044 1.00 92.31 101 ALA A C 1
ATOM 848 O O . ALA A 1 101 ? -0.802 1.149 2.270 1.00 92.31 101 ALA A O 1
ATOM 849 N N . SER A 1 102 ? -1.276 2.126 0.311 1.00 91.62 102 SER A N 1
ATOM 850 C CA . SER A 1 102 ? -2.084 3.206 0.895 1.00 91.62 102 SER A CA 1
ATOM 851 C C . SER A 1 102 ? -3.362 2.718 1.580 1.00 91.62 102 SER A C 1
ATOM 853 O O . SER A 1 102 ? -3.718 3.224 2.642 1.00 91.62 102 SER A O 1
ATOM 855 N N . ILE A 1 103 ? -4.030 1.684 1.058 1.00 89.75 103 ILE A N 1
ATOM 856 C CA . ILE A 1 103 ? -5.167 1.063 1.761 1.00 89.75 103 ILE A CA 1
ATOM 857 C C . ILE A 1 103 ? -4.721 0.507 3.118 1.00 89.75 103 ILE A C 1
ATOM 859 O O . ILE A 1 103 ? -5.414 0.696 4.121 1.00 89.75 103 ILE A O 1
ATOM 863 N N . LEU A 1 104 ? -3.564 -0.156 3.183 1.00 91.12 104 LEU A N 1
ATOM 864 C CA . LEU A 1 104 ? -3.044 -0.675 4.450 1.00 91.12 104 LEU A CA 1
ATOM 865 C C . LEU A 1 104 ? -2.708 0.446 5.437 1.00 91.12 104 LEU A C 1
ATOM 867 O O . LEU A 1 104 ? -3.010 0.310 6.622 1.00 91.12 104 LEU A O 1
ATOM 871 N N . VAL A 1 105 ? -2.175 1.575 4.958 1.00 93.12 105 VAL A N 1
ATOM 872 C CA . VAL A 1 105 ? -1.943 2.761 5.797 1.00 93.12 105 VAL A CA 1
ATOM 873 C C . VAL A 1 105 ? -3.262 3.275 6.373 1.00 93.12 105 VAL A C 1
ATOM 875 O O . VAL A 1 105 ? -3.390 3.389 7.592 1.00 93.12 105 VAL A O 1
ATOM 878 N N . GLY A 1 106 ? -4.273 3.513 5.531 1.00 88.56 106 GLY A N 1
ATOM 879 C CA . GLY A 1 106 ? -5.589 3.979 5.981 1.00 88.56 106 GLY A CA 1
ATOM 880 C C . GLY A 1 106 ? -6.261 3.009 6.959 1.00 88.56 106 GLY A C 1
ATOM 881 O O . GLY A 1 106 ? -6.826 3.427 7.969 1.00 88.56 106 GLY A O 1
ATOM 882 N N . THR A 1 107 ? -6.123 1.702 6.720 1.00 89.50 107 THR A N 1
ATOM 883 C CA . THR A 1 107 ? -6.630 0.649 7.617 1.00 89.50 107 THR A CA 1
ATOM 884 C C . THR A 1 107 ? -5.932 0.689 8.978 1.00 89.50 107 THR A C 1
ATOM 886 O O . THR A 1 107 ? -6.590 0.648 10.019 1.00 89.50 107 THR A O 1
ATOM 889 N N . ALA A 1 108 ? -4.602 0.812 8.994 1.00 91.00 108 ALA A N 1
ATOM 890 C CA . ALA A 1 108 ? -3.829 0.884 10.228 1.00 91.00 108 ALA A CA 1
ATOM 891 C C . ALA A 1 108 ? -4.129 2.163 11.031 1.00 91.00 108 ALA A C 1
ATOM 893 O O . ALA A 1 108 ? -4.232 2.090 12.257 1.00 91.00 108 ALA A O 1
ATOM 894 N N . ILE A 1 109 ? -4.323 3.305 10.356 1.00 89.31 109 ILE A N 1
ATOM 895 C CA . ILE A 1 109 ? -4.759 4.569 10.977 1.00 89.31 109 ILE A CA 1
ATOM 896 C C . ILE A 1 109 ? -6.126 4.393 11.634 1.00 89.31 109 ILE A C 1
ATOM 898 O O . ILE A 1 109 ? -6.286 4.712 12.814 1.00 89.31 109 ILE A O 1
ATOM 902 N N . ARG A 1 110 ? -7.101 3.855 10.891 1.00 87.94 110 ARG A N 1
ATOM 903 C CA . ARG A 1 110 ? -8.456 3.631 11.399 1.00 87.94 110 ARG A CA 1
ATOM 904 C C . ARG A 1 110 ? -8.442 2.765 12.651 1.00 87.94 110 ARG A C 1
ATOM 906 O O . ARG A 1 110 ? -9.037 3.144 13.655 1.00 87.94 110 ARG A O 1
ATOM 913 N N . ARG A 1 111 ? -7.712 1.649 12.617 1.00 89.38 111 ARG A N 1
ATOM 914 C CA . ARG A 1 111 ? -7.589 0.754 13.770 1.00 89.38 111 ARG A CA 1
ATOM 915 C C . ARG A 1 111 ? -6.979 1.465 14.982 1.00 89.38 111 ARG A C 1
ATOM 917 O O . ARG A 1 111 ? -7.560 1.387 16.057 1.00 89.38 111 ARG A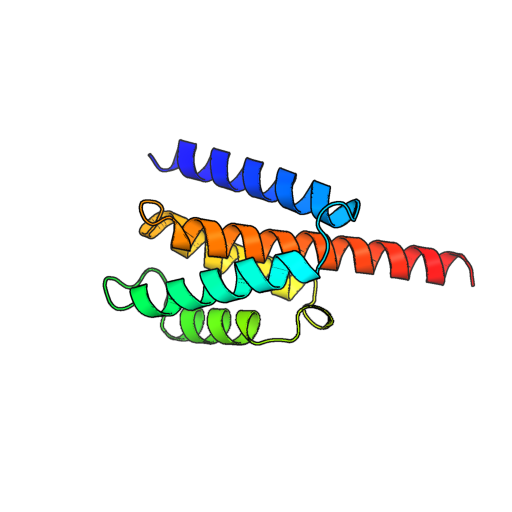 O 1
ATOM 924 N N . LYS A 1 112 ? -5.874 2.212 14.821 1.00 88.75 112 LYS A N 1
ATOM 925 C CA . LYS A 1 112 ? -5.284 2.993 15.932 1.00 88.75 112 LYS A CA 1
ATOM 926 C C . LYS A 1 112 ? -6.296 3.990 16.522 1.00 88.75 112 LYS A C 1
ATOM 928 O O . LYS A 1 112 ? -6.356 4.168 17.739 1.00 88.75 112 LYS A O 1
ATOM 933 N N . ALA A 1 113 ? -7.107 4.632 15.677 1.00 88.00 113 ALA A N 1
ATOM 934 C CA . ALA A 1 113 ? -8.152 5.552 16.124 1.00 88.00 113 ALA A CA 1
ATOM 935 C C . ALA A 1 113 ? -9.289 4.835 16.879 1.00 88.00 113 ALA A C 1
ATOM 937 O O . ALA A 1 113 ? -9.793 5.362 17.870 1.00 88.00 113 ALA A O 1
ATOM 938 N N . GLU A 1 114 ? -9.692 3.643 16.437 1.00 88.94 114 GLU A N 1
ATOM 939 C CA . GLU A 1 114 ? -10.699 2.811 17.108 1.00 88.94 114 GLU A CA 1
ATOM 940 C C . GLU A 1 114 ? -10.202 2.290 18.467 1.00 88.94 114 GLU A C 1
ATOM 942 O O . GLU A 1 114 ? -10.919 2.414 19.459 1.00 88.94 114 GLU A O 1
ATOM 947 N N . GLU A 1 115 ? -8.960 1.803 18.546 1.00 87.69 115 GLU A N 1
ATOM 948 C CA . GLU A 1 115 ? -8.308 1.375 19.795 1.00 87.69 115 GLU A CA 1
ATOM 949 C C . GLU A 1 115 ? -8.221 2.526 20.810 1.00 87.69 115 GLU A C 1
ATOM 951 O O . GLU A 1 115 ? -8.575 2.361 21.978 1.00 87.69 115 GLU A O 1
ATOM 956 N N . SER A 1 116 ? -7.832 3.724 20.357 1.00 85.44 116 SER A N 1
ATOM 957 C CA . SER A 1 116 ? -7.751 4.921 21.212 1.00 85.44 116 SER A CA 1
ATOM 958 C C . SER A 1 116 ? -9.123 5.329 21.765 1.00 85.44 116 SER A C 1
ATOM 960 O O . SER A 1 116 ? -9.238 5.718 22.927 1.00 85.44 116 SER A O 1
ATOM 962 N N . LYS A 1 117 ? -10.187 5.215 20.954 1.00 85.31 117 LYS A N 1
ATOM 963 C CA . LYS A 1 117 ? -11.568 5.487 21.392 1.00 85.31 117 LYS A CA 1
ATOM 964 C C . LYS A 1 117 ? -12.043 4.486 22.446 1.00 85.31 117 LYS A C 1
ATOM 966 O O . LYS A 1 117 ? -12.750 4.887 23.363 1.00 85.31 117 LYS A O 1
ATOM 971 N N . GLN A 1 118 ? -11.660 3.215 22.327 1.00 80.50 118 GLN A N 1
ATOM 972 C CA . GLN A 1 118 ? -12.016 2.173 23.295 1.00 80.50 118 GLN A CA 1
ATOM 973 C C . GLN A 1 118 ? -11.270 2.342 24.625 1.00 80.50 118 GLN A C 1
ATOM 975 O O . GLN A 1 118 ? -11.869 2.168 25.681 1.00 80.50 118 GLN A O 1
ATOM 980 N N . GLN A 1 119 ? -9.993 2.735 24.586 1.00 73.44 119 GLN A N 1
ATOM 981 C CA . GLN A 1 119 ? -9.190 2.990 25.789 1.00 73.44 119 GLN A CA 1
ATOM 982 C C . GLN A 1 119 ? -9.625 4.252 26.543 1.00 73.44 119 GLN A C 1
ATOM 984 O O . GLN A 1 119 ? -9.571 4.272 27.763 1.00 73.44 119 GLN A O 1
ATOM 989 N N . GLY A 1 120 ? -10.088 5.293 25.843 1.00 68.00 120 GLY A N 1
ATOM 990 C CA . GLY A 1 120 ? -10.624 6.505 26.479 1.00 68.00 120 GLY 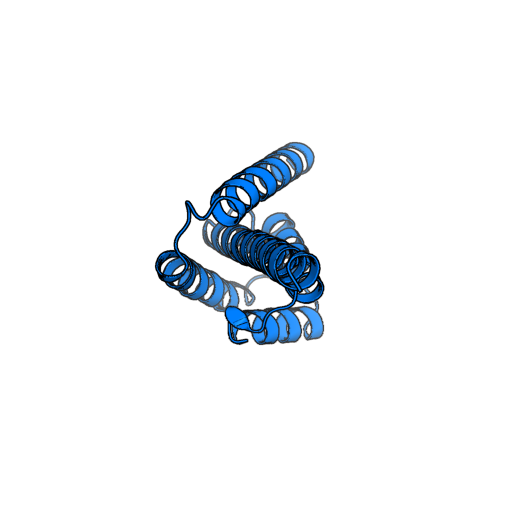A CA 1
ATOM 991 C C . GLY A 1 120 ? -12.037 6.358 27.064 1.00 68.00 120 GLY A C 1
ATOM 992 O O . GLY A 1 120 ? -12.542 7.310 27.654 1.00 68.00 120 GLY A O 1
ATOM 993 N N . GLN A 1 121 ? -12.691 5.209 26.864 1.00 55.91 121 GLN A N 1
ATOM 994 C CA . GLN A 1 121 ? -14.017 4.880 27.407 1.00 55.91 121 GLN A CA 1
ATOM 995 C C . GLN A 1 121 ? -13.961 3.900 28.599 1.00 55.91 121 GLN A C 1
ATOM 997 O O . GLN A 1 121 ? -15.018 3.584 29.148 1.00 55.91 121 GLN A O 1
ATOM 1002 N N . GLN A 1 122 ? -12.768 3.425 28.985 1.00 49.19 122 GLN A N 1
ATOM 1003 C CA . GLN A 1 122 ? -12.503 2.601 30.179 1.00 49.19 122 GLN A CA 1
ATOM 1004 C C . GLN A 1 122 ? -11.909 3.449 31.304 1.00 49.19 122 GLN A C 1
ATOM 1006 O O . GLN A 1 122 ? -12.210 3.130 32.475 1.00 49.19 122 GLN A O 1
#

Foldseek 3Di:
DVVVLVVVLVVLLVVLLVCLLVVVDPVVVLVVLLVLLVVVLVVCVPDHLDPPVLSVLLVVLSPDDLVPQALVSLVSNLVSLSSLCSVVVVDVSSVSSNSSSSSSNSNNNNVVVVVVVVVVVD